Pr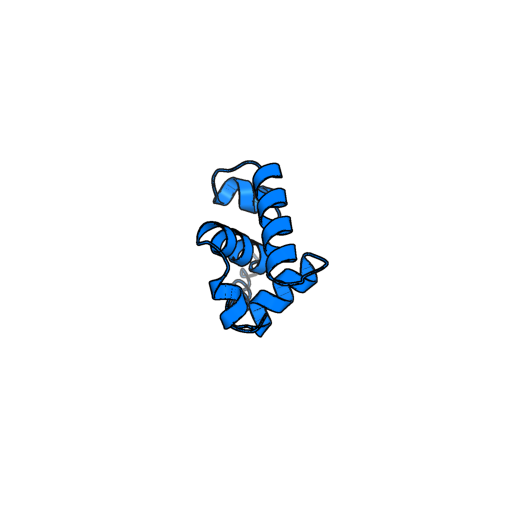otein AF-A0A6G4VHG1-F1 (afdb_monomer)

Solvent-accessible surface area (backbone atoms only — not comparable to full-atom values): 5040 Å² total; per-residue (Å²): 85,57,64,74,52,56,72,74,46,52,74,69,47,47,53,54,50,46,41,44,52,74,65,48,51,51,56,59,44,8,65,77,66,75,52,50,44,67,56,41,50,52,45,53,51,52,51,22,63,70,49,74,32,91,46,68,71,52,42,34,50,37,34,44,76,41,61,76,34,71,80,74,71,75,72,78,76,72,75,78,77,72,84,70,136

Secondary structure (DSSP, 8-state):
--HHHHTTS-HHHHHHHHHHHTT--HHHHHHHHTS-HHHHHHHHHHHHHHHT-SSHHHHHHHHHHTTSSPP-PPPP---------

Foldseek 3Di:
DALVLCVPDDPVLLLLLQCLLVVDQLCRSCVVVVHDSVVSVVSQVVQCVSVVHPDSVSSSVVCPVNVVYDRPDPDPPDPPPDPDD

Mean predicted aligned error: 7.83 Å

Nearest PDB structures (foldseek):
  4wu4-assembly1_A  TM=9.861E-01  e=6.805E-05  unclassified
  4wsz-assembly1_B  TM=9.913E-01  e=2.939E-04  unclassified
  7ve5-assembly1_B  TM=9.882E-01  e=4.119E-04  Staphylococcus aureus
  1fse-assembly2_C  TM=9.118E-01  e=2.347E-04  Bacillus subtilis
  4gvp-assembly1_A  TM=9.769E-01  e=8.093E-04  Staphylococcus aureus subsp. aureus Mu50

Sequence (85 aa):
ATPRELDNLTPREQEVLLCAAEGLTNDEIAERLYVSPMTVRTFVQRIMHKLGAHHRAQLVALAYRSGFARVPQPPPARPRSGRGP

Organism: NCBI:txid2711217

InterPro domains:
  IPR000792 Transcription regulator LuxR, C-terminal [PF00196] (7-63)
  IPR000792 Transcription regulator LuxR, C-terminal [PR00038] (9-23)
  IPR000792 Transcription regulator LuxR, C-terminal [PR00038] (23-39)
  IPR000792 Transcription regulator LuxR, C-terminal [PR00038] (39-51)
  IPR000792 Transcription regulator LuxR, C-terminal [PS00622] (23-50)
  IPR000792 Transcription regulator LuxR, C-terminal [PS50043] (2-67)
  IPR000792 Transcription regulator LuxR, C-terminal [SM00421] (6-63)
  IPR000792 Transcription regulator LuxR, C-terminal [cd06170] (9-63)
  IPR016032 Signal transduction response regulator, C-terminal effector [SSF46894] (4-69)
  IPR036388 Winged helix-like DNA-binding domain superfamily [G3DSA:1.10.10.10] (2-67)

Radius of gyration: 15.51 Å; Cα contacts (8 Å, |Δi|>4): 81; chains: 1; bounding box: 23×26×57 Å

pLDDT: mean 85.73, std 14.46, range [51.88, 98.19]

Structure (mmCIF, N/CA/C/O backbone):
data_AF-A0A6G4VHG1-F1
#
_entry.id   AF-A0A6G4VHG1-F1
#
loop_
_atom_site.group_PDB
_atom_site.id
_atom_site.type_symbol
_atom_site.label_atom_id
_atom_site.label_alt_id
_atom_site.label_comp_id
_atom_site.label_asym_id
_atom_site.label_entity_id
_atom_site.label_seq_id
_atom_site.pdbx_PDB_ins_code
_atom_site.Cartn_x
_atom_site.Cartn_y
_atom_site.Cartn_z
_atom_site.occupancy
_atom_site.B_iso_or_equiv
_atom_site.auth_seq_id
_atom_site.auth_comp_id
_atom_site.auth_asym_id
_atom_site.auth_atom_id
_atom_site.pdbx_PDB_model_num
ATOM 1 N N . ALA A 1 1 ? -3.767 -12.333 5.890 1.00 58.97 1 ALA A N 1
ATOM 2 C CA . ALA A 1 1 ? -4.739 -11.273 5.583 1.00 58.97 1 ALA A CA 1
ATOM 3 C C . ALA A 1 1 ? -6.124 -11.861 5.383 1.00 58.97 1 ALA A C 1
ATOM 5 O O . ALA A 1 1 ? -6.529 -12.187 4.269 1.00 58.97 1 ALA A O 1
ATOM 6 N N . THR A 1 2 ? -6.838 -12.017 6.492 1.00 59.75 2 THR A N 1
ATOM 7 C CA . THR A 1 2 ? -8.305 -11.972 6.467 1.00 59.75 2 THR A CA 1
ATOM 8 C C . THR A 1 2 ? -8.746 -10.510 6.259 1.00 59.75 2 THR A C 1
ATOM 10 O O . THR A 1 2 ? -7.925 -9.612 6.468 1.00 59.75 2 THR A O 1
ATOM 13 N N . PRO A 1 3 ? -10.005 -10.225 5.878 1.00 61.38 3 PRO A N 1
ATOM 14 C CA . PRO A 1 3 ? -10.500 -8.849 5.737 1.00 61.38 3 PRO A CA 1
ATOM 15 C C . PRO A 1 3 ? -10.245 -7.974 6.977 1.00 61.38 3 PRO A C 1
ATOM 17 O O . PRO A 1 3 ? -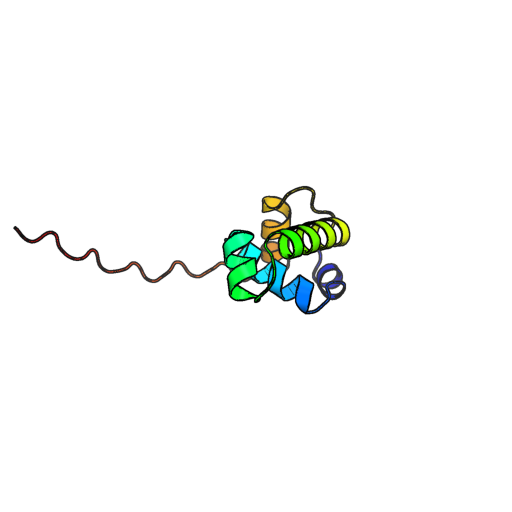9.879 -6.814 6.849 1.00 61.38 3 PRO A O 1
ATOM 20 N N . ARG A 1 4 ? -10.309 -8.569 8.178 1.00 65.44 4 ARG A N 1
ATOM 21 C CA . ARG A 1 4 ? -10.049 -7.894 9.461 1.00 65.44 4 ARG A CA 1
ATOM 22 C C . ARG A 1 4 ? -8.609 -7.419 9.653 1.00 65.44 4 ARG A C 1
ATOM 24 O O . ARG A 1 4 ? -8.376 -6.508 10.435 1.00 65.44 4 ARG A O 1
ATOM 31 N N . GLU A 1 5 ? -7.631 -8.028 8.984 1.00 72.81 5 GLU A N 1
ATOM 32 C CA . GLU A 1 5 ? -6.232 -7.592 9.109 1.00 72.81 5 GLU A CA 1
ATOM 33 C C . GLU A 1 5 ? -5.936 -6.337 8.285 1.00 72.81 5 GLU A C 1
ATOM 35 O O . GLU A 1 5 ? -4.990 -5.614 8.587 1.00 72.81 5 GLU A O 1
ATOM 40 N N . LEU A 1 6 ? -6.752 -6.055 7.268 1.00 77.81 6 LEU A N 1
ATOM 41 C CA . LEU A 1 6 ? -6.625 -4.854 6.444 1.00 77.81 6 LEU A CA 1
ATOM 42 C C . LEU A 1 6 ? -7.227 -3.619 7.110 1.00 77.81 6 LEU A C 1
ATOM 44 O O . LEU A 1 6 ? -6.710 -2.529 6.894 1.00 77.81 6 LEU A O 1
ATOM 48 N N . ASP A 1 7 ? -8.238 -3.789 7.969 1.00 77.81 7 ASP A N 1
ATOM 49 C CA . ASP A 1 7 ? -8.762 -2.718 8.834 1.00 77.81 7 ASP A CA 1
ATOM 50 C C . ASP A 1 7 ? -7.683 -2.128 9.762 1.00 77.81 7 ASP A C 1
ATOM 52 O O . ASP A 1 7 ? -7.765 -0.971 10.164 1.00 77.81 7 ASP A O 1
ATOM 56 N N . ASN A 1 8 ? -6.618 -2.884 10.061 1.00 86.25 8 ASN A N 1
ATOM 57 C CA . ASN A 1 8 ? -5.487 -2.402 10.866 1.00 86.25 8 ASN A CA 1
ATOM 58 C C . ASN A 1 8 ? -4.513 -1.496 10.084 1.00 86.25 8 ASN A C 1
ATOM 60 O O . ASN A 1 8 ? -3.541 -0.971 10.651 1.00 86.25 8 ASN A O 1
ATOM 64 N N . LEU A 1 9 ? -4.721 -1.334 8.775 1.00 92.25 9 LEU A N 1
ATOM 65 C CA . LEU A 1 9 ? -3.951 -0.406 7.959 1.00 92.25 9 LEU A CA 1
ATOM 66 C C . LEU A 1 9 ? -4.551 0.991 8.051 1.00 92.25 9 LEU A C 1
ATOM 68 O O . LEU A 1 9 ? -5.744 1.201 7.850 1.00 92.25 9 LEU A O 1
ATOM 72 N N . THR A 1 10 ? -3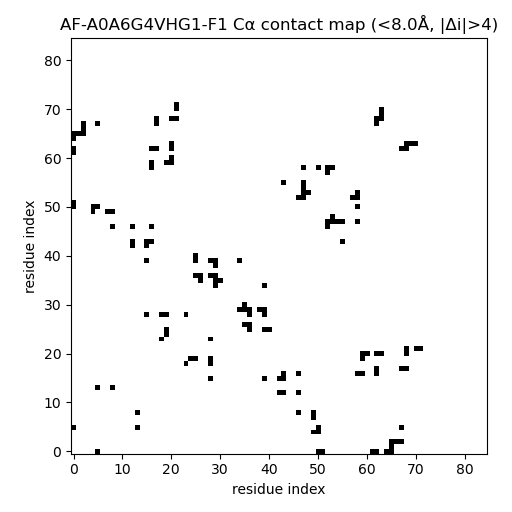.686 1.971 8.278 1.00 94.31 10 THR A N 1
ATOM 73 C CA . THR A 1 10 ? -4.045 3.384 8.155 1.00 94.31 10 THR A CA 1
ATOM 74 C C . THR A 1 10 ? -4.442 3.713 6.710 1.00 94.31 10 THR A C 1
ATOM 76 O O . THR A 1 10 ? -3.989 3.029 5.787 1.00 94.31 10 THR A O 1
ATOM 79 N N . PRO A 1 11 ? -5.200 4.798 6.468 1.00 92.88 11 PRO A N 1
ATOM 80 C CA . PRO A 1 11 ? -5.578 5.198 5.111 1.00 92.88 11 PRO A CA 1
ATOM 81 C C . PRO A 1 11 ? -4.375 5.306 4.164 1.00 92.88 11 PRO A C 1
ATOM 83 O O . PRO A 1 11 ? -4.416 4.823 3.038 1.00 92.88 11 PRO A O 1
ATOM 86 N N . ARG A 1 12 ? -3.248 5.832 4.658 1.00 94.56 12 ARG A N 1
ATOM 87 C CA . ARG A 1 12 ? -2.032 5.977 3.853 1.00 94.56 12 ARG A CA 1
ATOM 88 C C . ARG A 1 12 ? -1.376 4.646 3.495 1.00 94.56 12 ARG A C 1
ATOM 90 O O . ARG A 1 12 ? -0.837 4.482 2.405 1.00 94.56 12 ARG A O 1
ATOM 97 N N . GLU A 1 13 ? -1.413 3.687 4.411 1.00 95.19 13 GLU A N 1
ATOM 98 C CA . GLU A 1 13 ? -0.932 2.328 4.161 1.00 95.19 13 GLU A CA 1
ATOM 99 C C . GLU A 1 13 ? -1.823 1.593 3.156 1.00 95.19 13 GLU A C 1
ATOM 101 O O . GLU A 1 13 ? -1.313 0.863 2.308 1.00 95.19 13 GLU A O 1
ATOM 106 N N . GLN A 1 14 ? -3.135 1.828 3.210 1.00 94.69 14 GLN A N 1
ATOM 107 C CA . GLN A 1 14 ? -4.092 1.305 2.238 1.00 94.69 14 GLN A CA 1
ATOM 108 C C . GLN A 1 14 ? -3.831 1.861 0.829 1.00 94.69 14 GLN A C 1
ATOM 110 O O . GLN A 1 14 ? -3.784 1.083 -0.122 1.00 94.69 14 GLN A O 1
ATOM 115 N N . GLU A 1 15 ? -3.576 3.167 0.686 1.00 95.56 15 GLU A N 1
ATOM 116 C CA . GLU A 1 15 ? -3.210 3.778 -0.604 1.00 95.56 15 GLU A CA 1
ATOM 117 C C . GLU A 1 15 ? -1.944 3.145 -1.205 1.00 95.56 15 GLU A C 1
ATOM 119 O O . GLU A 1 15 ? -1.916 2.779 -2.383 1.00 95.56 15 GLU A O 1
ATOM 124 N N . VAL A 1 16 ? -0.898 2.973 -0.387 1.00 96.81 16 VAL A N 1
ATOM 125 C CA . VAL A 1 16 ? 0.358 2.338 -0.816 1.00 96.81 16 VAL A CA 1
ATOM 126 C C . VAL A 1 16 ? 0.128 0.878 -1.208 1.00 96.81 16 VAL A C 1
ATOM 128 O O . VAL A 1 16 ? 0.660 0.429 -2.224 1.00 96.81 16 VAL A O 1
ATOM 131 N N . LEU A 1 17 ? -0.670 0.133 -0.435 1.00 95.19 17 LEU A N 1
ATOM 132 C CA . LEU A 1 17 ? -1.011 -1.257 -0.738 1.00 95.19 17 LEU A CA 1
ATOM 133 C C . LEU A 1 17 ? -1.783 -1.381 -2.055 1.00 95.19 17 LEU A C 1
ATOM 135 O O . LEU A 1 17 ? -1.488 -2.278 -2.844 1.00 95.19 17 LEU A O 1
ATOM 139 N N . LEU A 1 18 ? -2.733 -0.479 -2.309 1.00 94.50 18 LEU A N 1
ATOM 140 C CA . LEU A 1 18 ? -3.517 -0.467 -3.541 1.00 94.50 18 LEU A CA 1
ATOM 141 C C . LEU A 1 18 ? -2.621 -0.216 -4.755 1.00 94.50 18 LEU A C 1
ATOM 143 O O . LEU A 1 18 ? -2.613 -1.021 -5.683 1.00 94.50 18 LEU A O 1
ATOM 147 N N . CYS A 1 19 ? -1.788 0.826 -4.712 1.00 95.19 19 CYS A N 1
ATOM 148 C CA . CYS A 1 19 ? -0.852 1.117 -5.797 1.00 95.19 19 CYS A CA 1
ATOM 149 C C . CYS A 1 19 ? 0.139 -0.040 -6.012 1.00 95.19 19 CYS A C 1
ATOM 151 O O . CYS A 1 19 ? 0.489 -0.385 -7.141 1.00 95.19 19 CYS A O 1
ATOM 153 N N . ALA A 1 20 ? 0.577 -0.686 -4.926 1.00 94.50 20 ALA A N 1
ATOM 154 C CA . ALA A 1 20 ? 1.439 -1.851 -5.028 1.00 94.50 20 ALA A CA 1
ATOM 155 C C . ALA A 1 20 ? 0.737 -3.044 -5.697 1.00 94.50 20 ALA A C 1
ATOM 157 O O . ALA A 1 20 ? 1.366 -3.754 -6.488 1.00 94.50 20 ALA A O 1
ATOM 158 N N . ALA A 1 21 ? -0.548 -3.251 -5.399 1.00 93.31 21 ALA A N 1
ATOM 159 C CA . ALA A 1 21 ? -1.375 -4.274 -6.023 1.00 93.31 21 ALA A CA 1
ATOM 160 C C . ALA A 1 21 ? -1.629 -3.986 -7.511 1.00 93.31 21 ALA A C 1
ATOM 162 O O . ALA A 1 21 ? -1.585 -4.923 -8.305 1.00 93.31 21 ALA A O 1
ATOM 163 N N . GLU A 1 22 ? -1.776 -2.715 -7.902 1.00 92.06 22 GLU A N 1
ATOM 164 C CA . GLU A 1 22 ? -1.841 -2.262 -9.306 1.00 92.06 22 GLU A CA 1
ATOM 165 C C . GLU A 1 22 ? -0.547 -2.539 -10.098 1.00 92.06 22 GLU A C 1
ATOM 167 O O . GLU A 1 22 ? -0.535 -2.429 -11.321 1.00 92.06 22 GLU A O 1
ATOM 172 N N . GLY A 1 23 ? 0.537 -2.931 -9.421 1.00 92.06 23 GLY A N 1
ATOM 173 C CA . GLY A 1 23 ? 1.818 -3.265 -10.044 1.00 92.06 23 GLY A CA 1
ATOM 174 C C . GLY A 1 23 ? 2.830 -2.121 -10.061 1.00 92.06 23 GLY A C 1
ATOM 175 O O . GLY A 1 23 ? 3.941 -2.328 -10.539 1.00 92.06 23 GLY A O 1
ATOM 176 N N . LEU A 1 24 ? 2.502 -0.959 -9.484 1.00 95.44 24 LEU A N 1
ATOM 177 C CA . LEU A 1 24 ? 3.375 0.218 -9.490 1.00 95.44 24 LEU A CA 1
ATOM 178 C C . LEU A 1 24 ? 4.632 0.016 -8.639 1.00 95.44 24 LEU A C 1
ATOM 180 O O . LEU A 1 24 ? 4.570 -0.452 -7.498 1.00 95.44 24 LEU A O 1
ATOM 184 N N . THR A 1 25 ? 5.785 0.407 -9.163 1.00 95.69 25 THR A N 1
ATOM 185 C CA . THR A 1 25 ? 7.064 0.439 -8.449 1.00 95.69 25 THR A CA 1
ATOM 186 C C . THR A 1 25 ? 7.053 1.474 -7.321 1.00 95.69 25 THR A C 1
ATOM 188 O O . THR A 1 25 ? 6.209 2.361 -7.267 1.00 95.69 25 THR A O 1
ATOM 191 N N . ASN A 1 26 ? 8.004 1.392 -6.385 1.00 96.06 26 ASN A N 1
ATOM 192 C CA . ASN A 1 26 ? 8.064 2.360 -5.280 1.00 96.06 26 ASN A CA 1
ATOM 193 C C . ASN A 1 26 ? 8.305 3.802 -5.754 1.00 96.06 26 ASN A C 1
ATOM 195 O O . ASN A 1 26 ? 7.965 4.721 -5.018 1.00 96.06 26 ASN A O 1
ATOM 199 N N . ASP A 1 27 ? 8.898 3.975 -6.937 1.00 96.94 27 ASP A N 1
ATOM 200 C CA . ASP A 1 27 ? 9.131 5.281 -7.553 1.00 96.94 27 ASP A CA 1
ATOM 201 C C . ASP A 1 27 ? 7.819 5.851 -8.105 1.00 96.94 27 ASP A C 1
ATOM 203 O O . ASP A 1 27 ? 7.384 6.913 -7.678 1.00 96.94 27 ASP A O 1
ATOM 207 N N . GLU A 1 28 ? 7.083 5.065 -8.895 1.00 97.31 28 GLU A N 1
ATOM 208 C CA . GLU A 1 28 ? 5.763 5.456 -9.415 1.00 97.31 28 GLU A CA 1
ATOM 209 C C . GLU A 1 28 ? 4.745 5.705 -8.288 1.00 97.31 28 GLU A C 1
ATOM 211 O O . GLU A 1 28 ? 3.927 6.623 -8.354 1.00 97.31 28 GLU A O 1
ATOM 216 N N . ILE A 1 29 ? 4.794 4.908 -7.212 1.00 97.19 29 ILE A N 1
ATOM 217 C CA . ILE A 1 29 ? 3.978 5.145 -6.011 1.00 97.19 29 ILE A CA 1
ATOM 218 C C . ILE A 1 29 ? 4.378 6.468 -5.351 1.00 97.19 29 ILE A C 1
ATOM 220 O O . ILE A 1 29 ? 3.512 7.211 -4.894 1.00 97.19 29 ILE A O 1
ATOM 224 N N . ALA A 1 30 ? 5.675 6.758 -5.264 1.00 97.44 30 ALA A N 1
ATOM 225 C CA . ALA A 1 30 ? 6.184 7.973 -4.641 1.00 97.44 30 ALA A CA 1
ATOM 226 C C . ALA A 1 30 ? 5.743 9.221 -5.410 1.00 97.44 30 ALA A C 1
ATOM 228 O O . ALA A 1 30 ? 5.234 10.157 -4.793 1.00 97.44 30 ALA A O 1
ATOM 229 N N . GLU A 1 31 ? 5.838 9.186 -6.738 1.00 97.75 31 GLU A N 1
ATOM 230 C CA . GLU A 1 31 ? 5.324 10.230 -7.625 1.00 97.75 31 GLU A CA 1
ATOM 231 C C . GLU A 1 31 ? 3.815 10.418 -7.450 1.00 97.75 31 GLU A C 1
ATOM 233 O O . GLU A 1 31 ? 3.352 11.526 -7.183 1.00 97.75 31 GLU A O 1
ATOM 238 N N . ARG A 1 32 ? 3.041 9.326 -7.516 1.00 96.56 32 ARG A N 1
ATOM 239 C CA . ARG A 1 32 ? 1.575 9.372 -7.415 1.00 96.56 32 ARG A CA 1
ATOM 240 C C . ARG A 1 32 ? 1.081 9.883 -6.06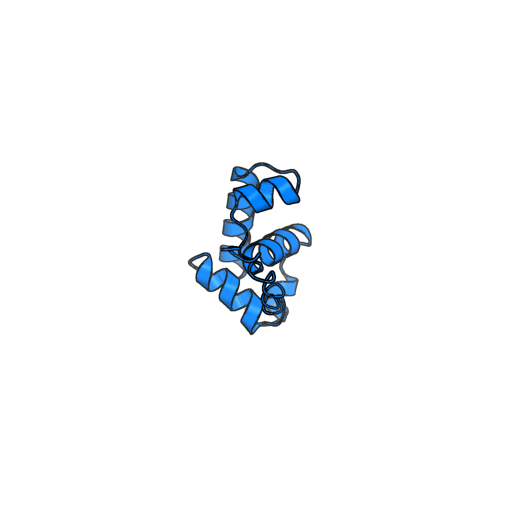5 1.00 96.56 32 ARG A C 1
ATOM 242 O O . ARG A 1 32 ? 0.034 10.520 -5.989 1.00 96.56 32 ARG A O 1
ATOM 249 N N . LEU A 1 33 ? 1.812 9.572 -4.999 1.00 96.19 33 LEU A N 1
ATOM 250 C CA . LEU A 1 33 ? 1.457 9.944 -3.636 1.00 96.19 33 LEU A CA 1
ATOM 251 C C . LEU A 1 33 ? 2.165 11.224 -3.158 1.00 96.19 33 LEU A C 1
ATOM 253 O O . LEU A 1 33 ? 1.940 11.620 -2.0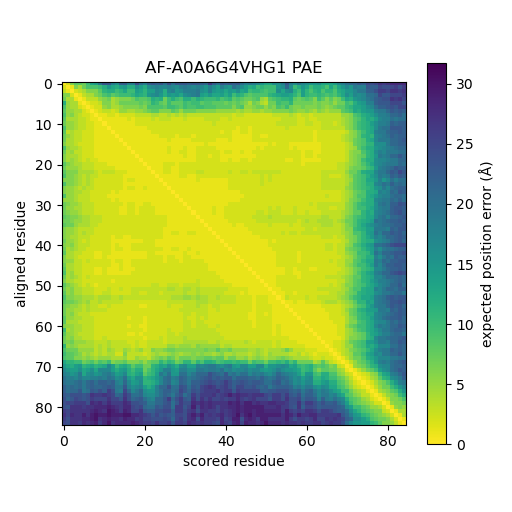14 1.00 96.19 33 LEU A O 1
ATOM 257 N N . TYR A 1 34 ? 2.980 11.875 -3.994 1.00 97.00 34 TYR A N 1
ATOM 258 C CA . TYR A 1 34 ? 3.764 13.072 -3.657 1.00 97.00 34 TYR A CA 1
ATOM 259 C C . TYR A 1 34 ? 4.649 12.889 -2.410 1.00 97.00 34 TYR A C 1
ATOM 261 O O . TYR A 1 34 ? 4.679 13.721 -1.502 1.00 97.00 34 TYR A O 1
ATOM 269 N N . VAL A 1 35 ? 5.361 11.764 -2.338 1.00 96.94 35 VAL A N 1
ATOM 270 C CA . VAL A 1 35 ? 6.309 11.435 -1.258 1.00 96.94 35 VAL A CA 1
ATOM 271 C C . VAL A 1 35 ? 7.636 10.955 -1.842 1.00 96.94 35 VAL A C 1
ATOM 273 O O . VAL A 1 35 ? 7.768 10.806 -3.047 1.00 96.94 35 VAL A O 1
ATOM 276 N N . SER A 1 36 ? 8.640 10.691 -1.001 1.00 98.19 36 SER A N 1
ATOM 277 C CA . SER A 1 36 ? 9.901 10.108 -1.476 1.00 98.19 36 SER A CA 1
ATOM 278 C C . SER A 1 36 ? 9.790 8.584 -1.675 1.00 98.19 36 SER A C 1
ATOM 280 O O . SER A 1 36 ? 9.086 7.915 -0.905 1.00 98.19 36 SER A O 1
ATOM 282 N N . PRO A 1 37 ? 10.554 7.986 -2.612 1.00 97.62 37 PRO A N 1
ATOM 283 C CA . PRO A 1 37 ? 10.645 6.530 -2.763 1.00 97.62 37 PRO A CA 1
ATOM 284 C C . PRO A 1 37 ? 11.080 5.810 -1.478 1.00 97.62 37 PRO A C 1
ATOM 286 O O . PRO A 1 37 ? 10.666 4.679 -1.211 1.00 97.62 37 PRO A O 1
ATOM 289 N N . MET A 1 38 ? 11.891 6.463 -0.637 1.00 97.75 38 MET A N 1
ATOM 290 C CA . MET A 1 38 ? 12.291 5.928 0.667 1.00 97.75 38 MET A CA 1
ATOM 291 C C . MET A 1 38 ? 11.116 5.895 1.649 1.00 97.75 38 MET A C 1
ATOM 293 O O . MET A 1 38 ? 10.953 4.924 2.389 1.00 97.75 38 MET A O 1
ATOM 297 N N . THR A 1 39 ? 10.252 6.910 1.617 1.00 97.56 39 THR A N 1
ATOM 298 C CA . THR A 1 39 ? 9.013 6.932 2.403 1.00 97.56 39 THR A CA 1
ATOM 299 C C . THR A 1 39 ? 8.084 5.790 1.990 1.00 97.56 39 THR A C 1
ATOM 301 O O . THR A 1 39 ? 7.558 5.089 2.855 1.00 97.56 39 THR A O 1
ATOM 304 N N . VAL A 1 40 ? 7.948 5.522 0.686 1.00 98.00 40 VAL A N 1
ATOM 305 C CA . VAL A 1 40 ? 7.174 4.369 0.191 1.00 98.00 40 VAL A CA 1
ATOM 306 C C . VAL A 1 40 ? 7.764 3.050 0.683 1.00 98.00 40 VAL A C 1
ATOM 308 O O . VAL A 1 40 ? 7.021 2.205 1.177 1.00 98.00 40 VAL A O 1
ATOM 311 N N . ARG A 1 41 ? 9.092 2.869 0.626 1.00 97.38 41 ARG A N 1
ATOM 312 C CA . ARG A 1 41 ? 9.752 1.663 1.167 1.00 97.38 41 ARG A CA 1
ATOM 313 C C . ARG A 1 41 ? 9.417 1.447 2.643 1.00 97.38 41 ARG A C 1
ATOM 315 O O . ARG A 1 41 ? 9.109 0.321 3.028 1.00 97.38 41 ARG A O 1
ATOM 322 N N . THR A 1 42 ? 9.424 2.513 3.444 1.00 97.75 42 THR A N 1
ATOM 323 C CA . THR A 1 42 ? 9.036 2.458 4.861 1.00 97.75 42 THR A CA 1
ATOM 324 C C . THR A 1 42 ? 7.583 2.024 5.031 1.00 97.75 42 THR A C 1
ATOM 326 O O . THR A 1 42 ? 7.304 1.145 5.847 1.00 97.75 42 THR A O 1
ATOM 329 N N . PHE A 1 43 ? 6.653 2.581 4.248 1.00 97.31 43 PHE A N 1
ATOM 330 C CA . PHE A 1 43 ? 5.257 2.137 4.272 1.00 97.31 43 PHE A CA 1
ATOM 331 C C . PHE A 1 43 ? 5.126 0.662 3.887 1.00 97.31 43 PHE A C 1
ATOM 333 O O . PHE A 1 43 ? 4.520 -0.099 4.632 1.00 97.31 43 PHE A O 1
ATOM 340 N N . VAL A 1 44 ? 5.753 0.223 2.792 1.00 96.69 44 VAL A N 1
ATOM 341 C CA . VAL A 1 44 ? 5.709 -1.179 2.344 1.00 96.69 44 VAL A CA 1
ATOM 342 C C . VAL A 1 44 ? 6.229 -2.128 3.428 1.00 96.69 44 VAL A C 1
ATOM 344 O O . VAL A 1 44 ? 5.586 -3.138 3.698 1.00 96.69 44 VAL A O 1
ATOM 347 N N . GLN A 1 45 ? 7.335 -1.802 4.104 1.00 96.56 45 GLN A N 1
ATOM 348 C CA . GLN A 1 45 ? 7.849 -2.615 5.215 1.00 96.56 45 GLN A CA 1
ATOM 349 C C . GLN A 1 45 ? 6.879 -2.682 6.399 1.00 96.56 45 GLN A C 1
ATOM 351 O O . GLN A 1 45 ? 6.644 -3.764 6.934 1.00 96.56 45 GLN A O 1
ATOM 356 N N . ARG A 1 46 ? 6.273 -1.553 6.787 1.00 95.81 46 ARG A N 1
ATOM 357 C CA . ARG A 1 46 ? 5.276 -1.517 7.870 1.00 95.81 46 ARG A CA 1
ATOM 358 C C . ARG A 1 46 ? 4.040 -2.340 7.533 1.00 95.81 46 ARG A C 1
ATOM 360 O O . ARG A 1 46 ? 3.585 -3.108 8.372 1.00 95.81 46 ARG A O 1
ATOM 367 N N . ILE A 1 47 ? 3.534 -2.230 6.306 1.00 95.81 47 ILE A N 1
ATOM 368 C CA . ILE A 1 47 ? 2.384 -3.013 5.841 1.00 95.81 47 ILE A CA 1
ATOM 369 C C . ILE A 1 47 ? 2.734 -4.504 5.841 1.00 95.81 47 ILE A C 1
ATOM 371 O O . ILE A 1 47 ? 1.958 -5.313 6.339 1.00 95.81 47 ILE A O 1
ATOM 375 N N . MET A 1 48 ? 3.912 -4.874 5.328 1.00 94.81 48 MET A N 1
ATOM 376 C CA . MET A 1 48 ? 4.388 -6.259 5.346 1.00 94.81 48 MET A CA 1
ATOM 377 C C . MET A 1 48 ? 4.449 -6.814 6.772 1.00 94.81 48 MET A C 1
ATOM 379 O O . MET A 1 48 ? 3.916 -7.891 7.021 1.00 94.81 48 MET A O 1
ATOM 383 N N . HIS A 1 49 ? 4.993 -6.050 7.720 1.00 94.50 49 HIS A N 1
ATOM 384 C CA . HIS A 1 49 ? 5.016 -6.432 9.131 1.00 94.50 49 HIS A CA 1
ATOM 385 C C . HIS A 1 49 ? 3.602 -6.585 9.717 1.00 94.50 49 HIS A C 1
ATOM 387 O O . HIS A 1 49 ? 3.318 -7.574 10.384 1.00 94.50 49 HIS A O 1
ATOM 393 N N . LYS A 1 50 ? 2.693 -5.642 9.439 1.00 93.12 50 LYS A N 1
ATOM 394 C CA . LYS A 1 50 ? 1.301 -5.684 9.921 1.00 93.12 50 LYS A CA 1
ATOM 395 C C . LYS A 1 50 ? 0.497 -6.855 9.354 1.00 93.12 50 LYS A C 1
ATOM 397 O O . LYS A 1 50 ? -0.346 -7.394 10.057 1.00 93.12 50 LYS A O 1
ATOM 402 N N . LEU A 1 51 ? 0.738 -7.234 8.099 1.00 92.19 51 LEU A N 1
ATOM 403 C CA . LEU A 1 51 ? -0.010 -8.288 7.404 1.00 92.19 51 LEU A CA 1
ATOM 404 C C . LEU A 1 51 ? 0.698 -9.653 7.399 1.00 92.19 51 LEU A C 1
ATOM 406 O O . LEU A 1 51 ? 0.203 -10.587 6.761 1.00 92.19 51 LEU A O 1
ATOM 410 N N . GLY A 1 52 ? 1.861 -9.764 8.049 1.00 91.19 52 GLY A N 1
ATOM 411 C CA . GLY A 1 52 ? 2.671 -10.985 8.064 1.00 91.19 52 GLY A CA 1
ATOM 412 C C . GLY A 1 52 ? 3.202 -11.388 6.683 1.00 91.19 52 GLY A C 1
ATOM 413 O O . GLY A 1 52 ? 3.304 -12.574 6.379 1.00 91.19 52 GLY A O 1
ATOM 414 N N . ALA A 1 53 ? 3.493 -10.418 5.815 1.00 93.81 53 ALA A N 1
ATOM 415 C CA . ALA A 1 53 ? 4.086 -10.665 4.506 1.00 93.81 53 ALA A CA 1
ATOM 416 C C . ALA A 1 53 ? 5.618 -10.565 4.570 1.00 93.81 53 ALA A C 1
ATOM 418 O O . ALA A 1 53 ? 6.170 -9.644 5.160 1.00 93.81 53 ALA A O 1
ATOM 419 N N . HIS A 1 54 ? 6.310 -11.485 3.908 1.00 93.81 54 HIS A N 1
ATOM 420 C CA . HIS A 1 54 ? 7.771 -11.546 3.846 1.00 93.81 54 HIS A CA 1
ATOM 421 C C . HIS A 1 54 ? 8.342 -10.841 2.615 1.00 93.81 54 HIS A C 1
ATOM 423 O O . HIS A 1 54 ? 9.489 -10.405 2.622 1.00 93.81 54 HIS A O 1
ATOM 429 N N . HIS A 1 55 ? 7.555 -10.728 1.543 1.00 94.69 55 HIS A N 1
ATOM 430 C CA . HIS A 1 55 ? 7.971 -10.048 0.323 1.00 94.69 55 HIS A CA 1
ATOM 431 C C . HIS A 1 55 ? 6.792 -9.403 -0.403 1.00 94.69 55 HIS A C 1
ATOM 433 O O . HIS A 1 55 ? 5.627 -9.768 -0.225 1.00 94.69 55 HIS A O 1
ATOM 439 N N . ARG A 1 56 ? 7.108 -8.461 -1.295 1.00 92.94 56 ARG A N 1
ATOM 440 C CA . ARG A 1 56 ? 6.121 -7.670 -2.037 1.00 92.94 56 ARG A CA 1
ATOM 441 C C . ARG A 1 56 ? 5.098 -8.526 -2.787 1.00 92.94 56 ARG A C 1
ATOM 443 O O . ARG A 1 56 ? 3.913 -8.232 -2.727 1.00 92.94 56 ARG A O 1
ATOM 450 N N . ALA A 1 57 ? 5.523 -9.593 -3.465 1.00 92.62 57 ALA A N 1
ATOM 451 C CA . ALA A 1 57 ? 4.573 -10.459 -4.173 1.00 92.62 57 ALA A CA 1
ATOM 452 C C . ALA A 1 57 ? 3.572 -11.145 -3.220 1.00 92.62 57 ALA A C 1
ATOM 454 O O . ALA A 1 57 ? 2.398 -11.271 -3.558 1.00 92.62 57 ALA A O 1
ATOM 455 N N . GLN A 1 58 ? 3.990 -11.515 -2.003 1.00 93.38 58 GLN A N 1
ATOM 456 C CA . GLN A 1 58 ? 3.080 -12.038 -0.984 1.00 93.38 58 GLN A CA 1
ATOM 457 C C . GLN A 1 58 ? 2.119 -10.951 -0.496 1.00 93.38 58 GLN A C 1
ATOM 459 O O . GLN A 1 58 ? 0.931 -11.226 -0.344 1.00 93.38 58 GLN A O 1
ATOM 464 N N . LEU A 1 59 ? 2.609 -9.722 -0.307 1.00 92.56 59 LEU A N 1
ATOM 465 C CA . LEU A 1 59 ? 1.783 -8.569 0.051 1.00 92.56 59 LEU A CA 1
ATOM 466 C C . LEU A 1 59 ? 0.687 -8.304 -0.997 1.00 92.56 59 LEU A C 1
ATOM 468 O O . LEU A 1 59 ? -0.487 -8.180 -0.657 1.00 92.56 59 LEU A O 1
ATOM 472 N N . VAL 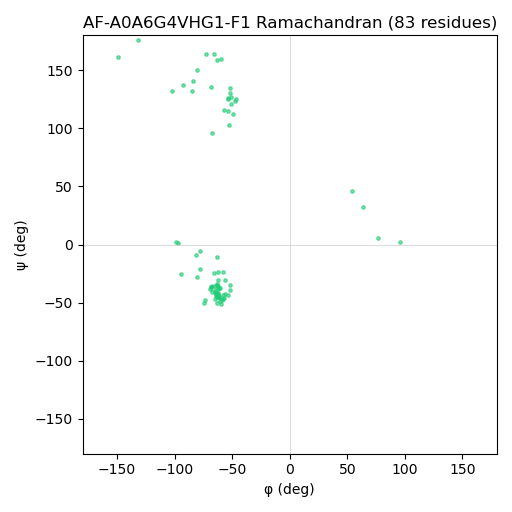A 1 60 ? 1.061 -8.298 -2.277 1.00 92.06 60 VAL A N 1
ATOM 473 C CA . VAL A 1 60 ? 0.133 -8.140 -3.405 1.00 92.06 60 VAL A CA 1
ATOM 474 C C . VAL A 1 60 ? -0.877 -9.291 -3.455 1.00 92.06 60 VAL A C 1
ATOM 476 O O . VAL A 1 60 ? -2.079 -9.064 -3.573 1.00 92.06 60 VAL A O 1
ATOM 479 N N . ALA A 1 61 ? -0.427 -10.536 -3.282 1.00 90.88 61 ALA A N 1
ATOM 480 C CA . ALA A 1 61 ? -1.322 -11.690 -3.247 1.00 90.88 61 ALA A CA 1
ATOM 481 C C . ALA A 1 61 ? -2.318 -11.631 -2.073 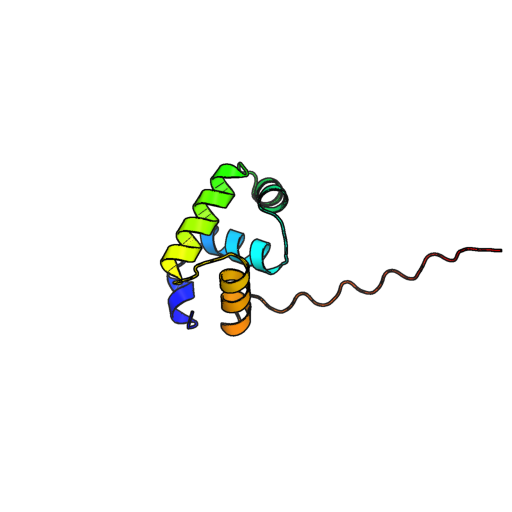1.00 90.88 61 ALA A C 1
ATOM 483 O O . ALA A 1 61 ? -3.469 -12.042 -2.218 1.00 90.88 61 ALA A O 1
ATOM 484 N N . LEU A 1 62 ? -1.900 -11.109 -0.915 1.00 90.69 62 LEU A N 1
ATOM 485 C CA . LEU A 1 62 ? -2.781 -10.878 0.232 1.00 90.69 62 LEU A CA 1
ATOM 486 C C . LEU A 1 62 ? -3.851 -9.826 -0.085 1.00 90.69 62 LEU A C 1
ATOM 488 O O . LEU A 1 62 ? -5.010 -10.050 0.261 1.00 90.69 62 LEU A O 1
ATOM 492 N N . ALA A 1 63 ? -3.503 -8.741 -0.784 1.00 90.12 63 ALA A N 1
ATOM 493 C CA . ALA A 1 63 ? -4.459 -7.716 -1.212 1.00 90.12 63 ALA A CA 1
ATOM 494 C C . ALA A 1 63 ? -5.533 -8.275 -2.166 1.00 90.12 63 ALA A C 1
ATOM 496 O O . ALA A 1 63 ? -6.705 -7.937 -2.037 1.00 90.12 63 ALA A O 1
ATOM 497 N N . TYR A 1 64 ? -5.166 -9.186 -3.072 1.00 89.44 64 TYR A N 1
ATOM 498 C CA . TYR A 1 64 ? -6.137 -9.839 -3.959 1.00 89.44 64 TYR A CA 1
ATOM 499 C C . TYR A 1 64 ? -7.010 -10.872 -3.244 1.00 89.44 64 TYR A C 1
ATOM 501 O O . TYR A 1 64 ? -8.230 -10.855 -3.385 1.00 89.44 64 TYR A O 1
ATOM 509 N N . ARG A 1 65 ? -6.411 -11.767 -2.446 1.00 88.25 65 ARG A N 1
ATOM 510 C CA . ARG A 1 65 ? -7.158 -12.835 -1.749 1.00 88.25 65 ARG A CA 1
ATOM 511 C C . ARG A 1 65 ? -8.180 -12.306 -0.749 1.00 88.25 65 ARG A C 1
ATOM 513 O O . ARG A 1 65 ? -9.183 -12.958 -0.495 1.00 88.25 65 ARG A O 1
ATOM 520 N N . SER A 1 66 ? -7.898 -11.151 -0.164 1.00 85.56 66 SER A N 1
ATOM 521 C CA . SER A 1 66 ? -8.786 -10.474 0.780 1.00 85.56 66 SER A CA 1
ATOM 522 C C . SER A 1 66 ? -9.900 -9.668 0.109 1.00 85.56 66 SER A C 1
ATOM 524 O O . SER A 1 66 ? -10.791 -9.189 0.803 1.00 85.56 66 SER A O 1
ATOM 526 N N . GLY A 1 67 ? -9.852 -9.496 -1.217 1.00 85.25 67 GLY A N 1
ATOM 527 C CA . GLY A 1 67 ? -10.777 -8.643 -1.962 1.00 85.25 67 GLY A CA 1
ATOM 528 C C . GLY A 1 67 ? -10.497 -7.142 -1.840 1.00 85.25 67 GLY A C 1
ATOM 529 O O . GLY A 1 67 ? -11.275 -6.353 -2.370 1.00 85.25 67 GLY A O 1
ATOM 530 N N . PHE A 1 68 ? -9.403 -6.743 -1.179 1.00 86.69 68 PHE A N 1
ATOM 531 C CA . PHE A 1 68 ? -8.999 -5.340 -1.034 1.00 86.69 68 PHE A CA 1
ATOM 532 C C . PHE A 1 68 ? -8.631 -4.705 -2.375 1.00 86.69 68 PHE A C 1
ATOM 534 O O . PHE A 1 68 ? -9.088 -3.615 -2.706 1.00 86.69 68 PHE A O 1
ATOM 541 N N . ALA A 1 69 ? -7.826 -5.414 -3.165 1.00 85.50 69 ALA A N 1
ATOM 542 C CA . ALA A 1 69 ? -7.549 -5.053 -4.543 1.00 85.50 69 ALA A CA 1
ATOM 543 C C . ALA A 1 69 ? -8.376 -5.949 -5.465 1.00 85.50 69 ALA A C 1
ATOM 545 O O . ALA A 1 69 ? -8.390 -7.174 -5.322 1.00 85.50 69 ALA A O 1
ATOM 546 N N . ARG A 1 70 ? -9.046 -5.345 -6.447 1.00 78.75 70 ARG A N 1
ATOM 547 C CA . ARG A 1 70 ? -9.580 -6.094 -7.587 1.00 78.75 70 ARG A CA 1
ATOM 548 C C . ARG A 1 70 ? -8.478 -6.265 -8.612 1.00 78.75 70 ARG A C 1
ATOM 550 O O . ARG A 1 70 ? -7.698 -5.341 -8.823 1.00 78.75 70 ARG A O 1
ATOM 557 N N . VAL A 1 71 ? -8.427 -7.444 -9.233 1.00 65.56 71 VAL A N 1
ATOM 558 C CA . VAL A 1 71 ? -7.520 -7.720 -10.354 1.00 65.56 71 VAL A CA 1
ATOM 559 C C . VAL A 1 71 ? -7.641 -6.559 -11.341 1.00 65.56 71 VAL A C 1
ATOM 561 O O . VAL A 1 71 ? -8.772 -6.264 -11.746 1.00 65.56 71 VAL A O 1
ATOM 564 N N . PRO A 1 72 ? -6.539 -5.865 -11.689 1.00 60.22 72 PRO A N 1
ATOM 565 C CA . PRO A 1 72 ? -6.587 -4.825 -12.691 1.00 60.22 72 PRO A CA 1
ATOM 566 C C . PRO A 1 72 ? -7.129 -5.480 -13.949 1.00 60.22 72 PRO A C 1
ATOM 568 O O . PRO A 1 72 ? -6.544 -6.421 -14.489 1.00 60.22 72 PRO A O 1
ATOM 571 N N . GLN A 1 73 ? -8.308 -5.019 -14.362 1.00 52.53 73 GLN A N 1
ATOM 572 C CA . GLN A 1 73 ? -8.844 -5.316 -15.676 1.00 52.53 73 GLN A CA 1
ATOM 573 C C . GLN A 1 73 ? -7.711 -5.075 -16.679 1.00 52.53 73 GLN A C 1
ATOM 575 O O . GLN A 1 73 ? -7.088 -4.007 -16.613 1.00 52.53 73 GLN A O 1
ATOM 580 N N . PRO A 1 74 ? -7.366 -6.062 -17.529 1.00 53.00 74 PRO A N 1
ATOM 581 C CA . PRO A 1 74 ? -6.313 -5.856 -18.505 1.00 53.00 74 PRO A CA 1
ATOM 582 C C . PRO A 1 74 ? -6.655 -4.569 -19.262 1.00 53.00 74 PRO A C 1
ATOM 584 O O . PRO A 1 74 ? -7.819 -4.407 -19.652 1.00 53.00 74 PRO A O 1
ATOM 587 N N . PRO A 1 75 ? -5.707 -3.623 -19.409 1.00 57.88 75 PRO A N 1
ATOM 588 C CA . PRO A 1 75 ? -5.979 -2.405 -20.154 1.00 57.88 75 PRO A CA 1
ATOM 589 C C . PRO A 1 75 ? -6.553 -2.824 -21.511 1.00 57.88 75 PRO A C 1
ATOM 591 O O . PRO A 1 75 ? -6.024 -3.778 -22.097 1.00 57.88 75 PRO A O 1
ATOM 594 N N . PRO A 1 76 ? -7.644 -2.191 -21.994 1.00 62.94 76 PRO A N 1
ATOM 595 C CA . PRO A 1 76 ? -8.214 -2.545 -23.285 1.00 62.94 76 PRO A CA 1
ATOM 596 C C . PRO A 1 76 ? -7.070 -2.535 -24.289 1.00 62.94 76 PRO A C 1
ATOM 598 O O . PRO A 1 76 ? -6.348 -1.538 -24.387 1.00 62.94 76 PRO A O 1
ATOM 601 N N . ALA A 1 77 ? -6.841 -3.688 -24.928 1.00 67.50 77 ALA A N 1
ATOM 602 C CA . ALA A 1 77 ? -5.720 -3.880 -25.830 1.00 67.50 77 ALA A CA 1
ATOM 603 C C . ALA A 1 77 ? -5.713 -2.701 -26.800 1.00 67.50 77 ALA A C 1
ATOM 605 O O . ALA A 1 77 ? -6.660 -2.535 -27.572 1.00 67.50 77 ALA A O 1
ATOM 606 N N . ARG A 1 78 ? -4.692 -1.836 -26.714 1.00 65.81 78 ARG A N 1
ATOM 607 C CA . ARG A 1 78 ? -4.555 -0.748 -27.682 1.00 65.81 78 ARG A CA 1
ATOM 608 C C . ARG A 1 78 ? -4.590 -1.410 -29.060 1.00 65.81 78 ARG A C 1
ATOM 610 O O . ARG A 1 78 ? -3.820 -2.358 -29.262 1.00 65.81 78 ARG A O 1
ATOM 617 N N . PRO A 1 79 ? -5.478 -0.983 -29.979 1.00 63.03 79 PRO A N 1
ATOM 618 C CA . PRO A 1 79 ? -5.480 -1.534 -31.321 1.00 63.03 79 PRO A CA 1
ATOM 619 C C . PRO A 1 79 ? -4.062 -1.370 -31.849 1.00 63.03 79 PRO A C 1
ATOM 621 O O . PRO A 1 79 ? -3.491 -0.281 -31.761 1.00 63.03 79 PRO A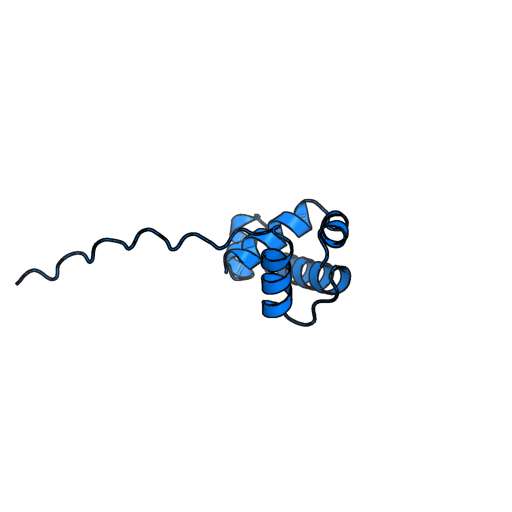 O 1
ATOM 624 N N . ARG A 1 80 ? -3.465 -2.483 -32.291 1.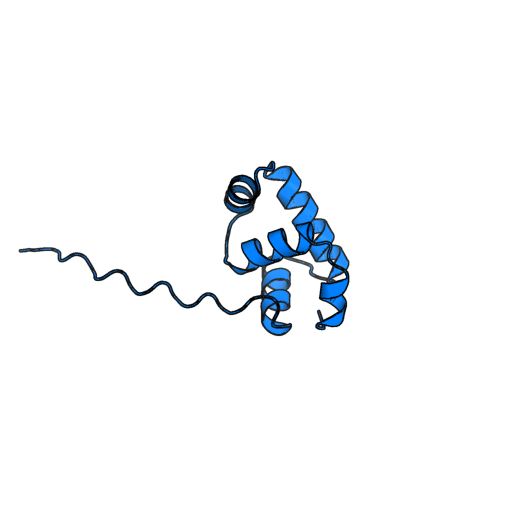00 62.91 80 ARG A N 1
ATOM 625 C CA . ARG A 1 80 ? -2.150 -2.485 -32.927 1.00 62.91 80 ARG A CA 1
ATOM 626 C C . ARG A 1 80 ? -2.231 -1.463 -34.053 1.00 62.91 80 ARG A C 1
ATOM 628 O O . ARG A 1 80 ? -2.870 -1.729 -35.066 1.00 62.91 80 ARG A O 1
ATOM 635 N N . SER A 1 81 ? -1.658 -0.283 -33.835 1.00 61.25 81 SER A N 1
ATOM 636 C CA . SER A 1 81 ? -1.519 0.738 -34.862 1.00 61.25 81 SER A CA 1
ATOM 637 C C . SER A 1 81 ? -0.820 0.060 -36.027 1.00 61.25 81 SER A C 1
ATOM 639 O O . SER A 1 81 ? 0.291 -0.457 -35.870 1.00 61.25 81 SER A O 1
ATOM 641 N N . GLY A 1 82 ? -1.557 -0.047 -37.131 1.00 51.88 82 GLY A N 1
ATOM 642 C CA . GLY A 1 82 ? -1.168 -0.805 -38.300 1.00 51.88 82 GLY A CA 1
ATOM 643 C C . GLY A 1 82 ? 0.233 -0.419 -38.733 1.00 51.88 82 GLY A C 1
ATOM 644 O O . GLY A 1 82 ? 0.534 0.751 -38.961 1.00 51.88 82 GLY A O 1
ATOM 645 N N . ARG A 1 83 ? 1.087 -1.427 -38.872 1.00 58.84 83 ARG A N 1
ATOM 646 C CA . ARG A 1 83 ? 2.173 -1.336 -39.832 1.00 58.84 83 ARG A CA 1
ATOM 647 C C . ARG A 1 83 ? 1.493 -1.343 -41.200 1.00 58.84 83 ARG A C 1
ATOM 649 O O . ARG A 1 83 ? 1.056 -2.395 -41.657 1.00 58.84 83 ARG A O 1
ATOM 656 N N . GLY A 1 84 ? 1.280 -0.147 -41.745 1.00 58.78 84 GLY A N 1
ATOM 657 C CA . GLY A 1 84 ? 0.912 0.024 -43.146 1.00 58.78 84 GLY A CA 1
ATOM 658 C C . GLY A 1 84 ? 2.000 -0.559 -44.059 1.00 58.78 84 GLY A C 1
ATOM 659 O O . GLY A 1 84 ? 3.116 -0.787 -43.575 1.00 58.78 84 GLY A O 1
ATOM 660 N N . PRO A 1 85 ? 1.652 -0.858 -45.321 1.00 61.72 85 PRO A N 1
ATOM 661 C CA . PRO A 1 85 ? 2.570 -1.433 -46.302 1.00 61.72 85 PRO A CA 1
ATOM 662 C C . PRO A 1 85 ? 3.762 -0.519 -46.601 1.00 61.72 85 PRO A C 1
ATOM 664 O O . PRO A 1 85 ? 3.588 0.721 -46.555 1.00 61.72 85 PRO A O 1
#